Protein AF-A0ABB0MV01-F1 (afdb_monomer_lite)

Structure (mmCIF, N/CA/C/O backbone):
data_AF-A0ABB0MV01-F1
#
_entry.id   AF-A0ABB0MV01-F1
#
loop_
_atom_site.group_PDB
_atom_site.id
_atom_site.type_symbol
_atom_site.label_atom_id
_atom_site.label_alt_id
_atom_site.label_comp_id
_atom_site.label_asym_id
_atom_site.label_entity_id
_atom_site.label_seq_id
_atom_site.pdbx_PDB_ins_code
_atom_site.Cartn_x
_atom_site.Cartn_y
_atom_site.Cartn_z
_atom_site.occupancy
_atom_site.B_iso_or_equiv
_atom_site.auth_seq_id
_atom_site.auth_comp_id
_atom_site.auth_asym_id
_atom_site.auth_atom_id
_atom_site.pdbx_PDB_model_num
ATOM 1 N N . MET A 1 1 ? 27.207 31.391 1.848 1.00 60.84 1 MET A N 1
ATOM 2 C CA . MET A 1 1 ? 26.113 31.368 2.843 1.00 60.84 1 MET A CA 1
ATOM 3 C C . MET A 1 1 ? 24.717 31.438 2.209 1.00 60.84 1 MET A C 1
ATOM 5 O O . MET A 1 1 ? 23.813 30.890 2.808 1.00 60.84 1 MET A O 1
ATOM 9 N N . ALA A 1 2 ? 24.518 32.015 1.009 1.00 56.34 2 ALA A N 1
ATOM 10 C CA . ALA A 1 2 ? 23.204 32.018 0.329 1.00 56.34 2 ALA A CA 1
ATOM 11 C C . ALA A 1 2 ? 22.947 30.816 -0.614 1.00 56.34 2 ALA A C 1
ATOM 13 O O . ALA A 1 2 ? 21.801 30.516 -0.918 1.00 56.34 2 ALA A O 1
ATOM 14 N N . ALA A 1 3 ? 23.994 30.108 -1.057 1.00 55.69 3 ALA A N 1
ATOM 15 C CA . ALA A 1 3 ? 23.850 28.954 -1.955 1.00 55.69 3 ALA A CA 1
ATOM 16 C C . ALA A 1 3 ? 23.444 27.652 -1.236 1.00 55.69 3 ALA A C 1
ATOM 18 O O . ALA A 1 3 ? 22.896 26.767 -1.875 1.00 55.69 3 ALA A O 1
ATOM 19 N N . GLN A 1 4 ? 23.685 27.543 0.079 1.00 59.16 4 GLN A N 1
ATOM 20 C CA . GLN A 1 4 ? 23.312 26.361 0.869 1.00 59.16 4 GLN A CA 1
ATOM 21 C C . GLN A 1 4 ? 21.801 26.253 1.148 1.00 59.16 4 GLN A C 1
ATOM 23 O O . GLN A 1 4 ? 21.327 25.158 1.415 1.00 59.16 4 GLN A O 1
ATOM 28 N N . LEU A 1 5 ? 21.046 27.358 1.095 1.00 56.62 5 LEU A N 1
ATOM 29 C CA . LEU A 1 5 ? 19.622 27.381 1.474 1.00 56.62 5 LEU A CA 1
ATOM 30 C C . LEU A 1 5 ? 18.698 26.961 0.313 1.00 56.62 5 LEU A C 1
ATOM 32 O O . LEU A 1 5 ? 17.591 26.500 0.537 1.00 56.62 5 LEU A O 1
ATOM 36 N N . LEU A 1 6 ? 19.168 27.071 -0.935 1.00 54.84 6 LEU A N 1
ATOM 37 C CA . LEU A 1 6 ? 18.398 26.700 -2.133 1.00 54.84 6 LEU A CA 1
ATOM 38 C C . LEU A 1 6 ? 18.543 25.222 -2.527 1.00 54.84 6 LEU A C 1
ATOM 40 O O . LEU A 1 6 ? 17.821 24.752 -3.400 1.00 54.84 6 LEU A O 1
ATOM 44 N N . THR A 1 7 ? 19.487 24.501 -1.921 1.00 49.84 7 THR A N 1
ATOM 45 C CA . THR A 1 7 ? 19.714 23.073 -2.185 1.00 49.84 7 THR A CA 1
ATOM 46 C C . THR A 1 7 ? 18.947 22.150 -1.245 1.00 49.84 7 THR A C 1
ATOM 48 O O . THR A 1 7 ? 18.785 20.986 -1.588 1.00 49.84 7 THR A O 1
ATOM 51 N N . ASP A 1 8 ? 18.464 22.657 -0.107 1.00 55.06 8 ASP A N 1
ATOM 52 C CA . ASP A 1 8 ? 17.693 21.867 0.866 1.00 55.06 8 ASP A CA 1
ATOM 53 C C . ASP A 1 8 ? 16.260 21.603 0.362 1.00 55.06 8 ASP A C 1
ATOM 55 O O . ASP A 1 8 ? 15.756 20.493 0.456 1.00 55.06 8 ASP A O 1
ATOM 59 N N . GLU A 1 9 ? 15.652 22.586 -0.312 1.00 59.88 9 GLU A N 1
ATOM 60 C CA . GLU A 1 9 ? 14.263 22.521 -0.802 1.00 59.88 9 GLU A CA 1
ATOM 61 C C . GLU A 1 9 ? 14.105 21.842 -2.181 1.00 59.88 9 GLU A C 1
ATOM 63 O O . GLU A 1 9 ? 12.988 21.616 -2.641 1.00 59.88 9 GLU A O 1
ATOM 68 N N . ALA A 1 10 ? 15.200 21.564 -2.901 1.00 63.50 10 ALA A N 1
ATOM 69 C CA . ALA A 1 10 ? 15.132 21.192 -4.322 1.00 63.50 10 ALA A CA 1
ATOM 70 C C . ALA A 1 10 ? 15.345 19.697 -4.620 1.00 63.50 10 ALA A C 1
ATOM 72 O O . ALA A 1 10 ? 15.075 19.269 -5.743 1.00 63.50 10 ALA A O 1
ATOM 73 N N . LEU A 1 11 ? 15.840 18.899 -3.669 1.00 61.78 11 LEU A N 1
ATOM 74 C CA . LEU A 1 11 ? 16.159 17.480 -3.884 1.00 61.78 11 LEU A CA 1
ATOM 75 C C . LEU A 1 11 ? 15.887 16.633 -2.633 1.00 61.78 11 LEU A C 1
ATOM 77 O O . LEU A 1 11 ? 16.710 15.798 -2.254 1.00 61.78 11 LEU A O 1
ATOM 81 N N . GLU A 1 12 ? 14.734 16.816 -1.993 1.00 74.06 12 GLU A N 1
ATOM 82 C CA . GLU A 1 12 ? 14.289 15.831 -1.010 1.00 74.06 12 GLU A CA 1
ATOM 83 C C . GLU A 1 12 ? 13.885 14.553 -1.765 1.00 74.06 12 GLU A C 1
ATOM 85 O O . GLU A 1 12 ? 12.901 14.509 -2.509 1.00 74.06 12 GLU A O 1
ATOM 90 N N . SER A 1 13 ? 14.727 13.521 -1.679 1.00 72.44 13 SER A N 1
ATOM 91 C CA . SER A 1 13 ? 14.479 12.246 -2.343 1.00 72.44 13 SER A CA 1
ATOM 92 C C . SER A 1 13 ? 13.339 11.523 -1.638 1.00 72.44 13 SER A C 1
ATOM 94 O O . SER A 1 13 ? 13.529 11.001 -0.542 1.00 72.44 13 SER A O 1
ATOM 96 N N . VAL A 1 14 ? 12.178 11.458 -2.283 1.00 73.50 14 VAL A N 1
ATOM 97 C CA . VAL A 1 14 ? 11.047 10.659 -1.805 1.00 73.50 14 VAL A CA 1
ATOM 98 C C . VAL A 1 14 ? 11.426 9.182 -1.874 1.00 73.50 14 VAL A C 1
ATOM 100 O O . VAL A 1 14 ? 11.692 8.640 -2.951 1.00 73.50 14 VAL A O 1
ATOM 103 N N . THR A 1 15 ? 11.476 8.523 -0.723 1.00 79.44 15 THR A N 1
ATOM 104 C CA . THR A 1 15 ? 11.718 7.085 -0.633 1.00 79.44 15 THR A CA 1
ATOM 105 C C . THR A 1 15 ? 10.399 6.323 -0.697 1.00 79.44 15 THR A C 1
ATOM 107 O O . THR A 1 15 ? 9.326 6.862 -0.438 1.00 79.44 15 THR A O 1
ATOM 110 N N . PHE A 1 16 ? 10.459 5.026 -1.009 1.00 72.56 16 PHE A N 1
ATOM 111 C CA . PHE A 1 16 ? 9.260 4.181 -1.019 1.00 72.56 16 PHE A CA 1
ATOM 112 C C . PHE A 1 16 ? 8.531 4.187 0.333 1.00 72.56 16 PHE A C 1
ATOM 114 O O . PHE A 1 16 ? 7.308 4.125 0.378 1.00 72.56 16 PHE A O 1
ATOM 121 N N . ARG A 1 17 ? 9.285 4.333 1.430 1.00 76.31 17 ARG A N 1
ATOM 122 C CA . ARG A 1 17 ? 8.734 4.400 2.782 1.00 76.31 17 ARG A CA 1
ATOM 123 C C . ARG A 1 17 ? 7.880 5.650 3.009 1.00 76.31 17 ARG A C 1
ATOM 125 O O . ARG A 1 17 ? 6.934 5.583 3.783 1.00 76.31 17 ARG A O 1
ATOM 132 N N . ASP A 1 18 ? 8.176 6.743 2.311 1.00 80.50 18 ASP A N 1
ATOM 133 C CA . ASP A 1 18 ? 7.445 8.009 2.440 1.00 80.50 18 ASP A CA 1
ATOM 134 C C . ASP A 1 18 ? 6.088 7.978 1.716 1.00 80.50 18 ASP A C 1
ATOM 136 O O . ASP A 1 18 ? 5.232 8.824 1.963 1.00 80.50 18 ASP A O 1
ATOM 140 N N . VAL A 1 19 ? 5.873 6.994 0.834 1.00 78.25 19 VAL A N 1
ATOM 141 C CA . VAL A 1 19 ? 4.627 6.826 0.066 1.00 78.25 19 VAL A CA 1
ATOM 142 C C . VAL A 1 19 ? 3.827 5.580 0.455 1.00 78.25 19 VAL A C 1
ATOM 144 O O . VAL A 1 19 ? 2.673 5.445 0.049 1.00 78.25 19 VAL A O 1
ATOM 147 N N . THR A 1 20 ? 4.399 4.662 1.238 1.00 80.38 20 THR A N 1
ATOM 148 C CA . THR A 1 20 ? 3.684 3.484 1.746 1.00 80.38 20 THR A CA 1
ATOM 149 C C . THR A 1 20 ? 2.892 3.783 3.006 1.00 80.38 20 THR A C 1
ATOM 151 O O . THR A 1 20 ? 3.389 4.411 3.936 1.00 80.38 20 THR A O 1
ATOM 154 N N . VAL A 1 21 ? 1.677 3.240 3.064 1.00 82.50 21 VAL A N 1
ATOM 155 C CA . VAL A 1 21 ? 0.862 3.215 4.279 1.00 82.50 21 VAL A CA 1
ATOM 156 C C . VAL A 1 21 ? 0.927 1.811 4.865 1.00 82.50 21 VAL A C 1
ATOM 158 O O . VAL A 1 21 ? 0.442 0.863 4.248 1.00 82.50 21 VAL A O 1
ATOM 161 N N . ASP A 1 22 ? 1.517 1.686 6.049 1.00 86.00 22 ASP A N 1
ATOM 162 C CA . ASP A 1 22 ? 1.587 0.431 6.792 1.00 86.00 22 ASP A CA 1
ATOM 163 C C . ASP A 1 22 ? 0.517 0.416 7.886 1.00 86.00 22 ASP A C 1
ATOM 165 O O . ASP A 1 22 ? 0.390 1.368 8.653 1.00 86.00 22 ASP A O 1
ATOM 169 N N . PHE A 1 23 ? -0.241 -0.678 7.968 1.00 89.56 23 PHE A N 1
ATOM 170 C CA . PHE A 1 23 ? -1.238 -0.890 9.015 1.00 89.56 23 PHE A CA 1
ATOM 171 C C . PHE A 1 23 ? -0.794 -2.019 9.940 1.00 89.56 23 PHE A C 1
ATOM 173 O O . PHE A 1 23 ? -0.393 -3.093 9.482 1.00 89.56 23 PHE A O 1
ATOM 180 N N . THR A 1 24 ? -0.926 -1.814 11.248 1.00 93.00 24 THR A N 1
ATOM 181 C CA . THR A 1 24 ? -0.891 -2.913 12.219 1.00 93.00 24 THR A CA 1
ATOM 182 C C . THR A 1 24 ? -2.116 -3.814 12.056 1.00 93.00 24 THR A C 1
ATOM 184 O O . THR A 1 24 ? -3.098 -3.466 11.393 1.00 93.00 24 THR A O 1
ATOM 187 N N . GLN A 1 25 ? -2.087 -5.004 12.657 1.00 91.25 25 GLN A N 1
ATOM 188 C CA . GLN A 1 25 ? -3.199 -5.943 12.534 1.00 91.25 25 GLN A CA 1
ATOM 189 C C . GLN A 1 25 ? -4.480 -5.399 13.180 1.00 91.25 25 GLN A C 1
ATOM 191 O O . GLN A 1 25 ? -5.568 -5.604 12.644 1.00 91.25 25 GLN A O 1
ATOM 196 N N . GLU A 1 26 ? -4.354 -4.681 14.292 1.00 95.44 26 GLU A N 1
ATOM 197 C CA . GLU A 1 26 ? -5.450 -4.023 14.997 1.00 95.44 26 GLU A CA 1
ATOM 198 C C . GLU A 1 26 ? -6.054 -2.892 14.155 1.00 95.44 26 GLU A C 1
ATOM 200 O O . GLU A 1 26 ? -7.272 -2.854 13.973 1.00 95.44 26 GLU A O 1
ATOM 205 N N . GLU A 1 27 ? -5.219 -2.026 13.572 1.00 94.44 27 GLU A N 1
ATOM 206 C CA . GLU A 1 27 ? -5.662 -0.953 12.669 1.00 94.44 27 GLU A CA 1
ATOM 207 C C . GLU A 1 27 ? -6.343 -1.526 11.428 1.00 94.44 27 GLU A C 1
ATOM 209 O O . GLU A 1 27 ? -7.423 -1.077 11.044 1.00 94.44 27 GLU A O 1
ATOM 214 N N . TRP A 1 28 ? -5.782 -2.595 10.856 1.00 93.12 28 TRP A N 1
ATOM 215 C CA . TRP A 1 28 ? -6.370 -3.293 9.721 1.00 93.12 28 TRP A CA 1
ATOM 216 C C . TRP A 1 28 ? -7.781 -3.807 10.023 1.00 93.12 28 TRP A C 1
ATOM 218 O O . TRP A 1 28 ? -8.655 -3.753 9.159 1.00 93.12 28 TRP A O 1
ATOM 228 N N . GLN A 1 29 ? -8.058 -4.294 11.238 1.00 94.00 29 GLN A N 1
ATOM 229 C CA . GLN A 1 29 ? -9.415 -4.726 11.594 1.00 94.00 29 GLN A CA 1
ATOM 230 C C . GLN A 1 29 ? -10.410 -3.564 11.615 1.00 94.00 29 GLN A C 1
ATOM 232 O O . GLN A 1 29 ? -11.564 -3.770 11.238 1.00 94.00 29 GLN A O 1
ATOM 237 N N . GLN A 1 30 ? -9.966 -2.368 11.998 1.00 95.44 30 GLN A N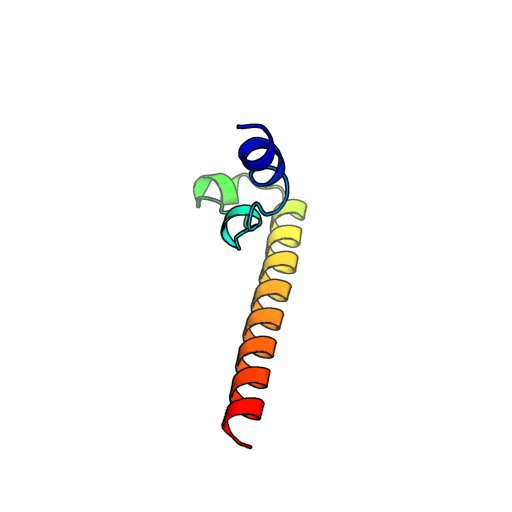 1
ATOM 238 C CA . GLN A 1 30 ? -10.811 -1.178 12.098 1.00 95.44 30 GLN A CA 1
ATOM 239 C C . GLN A 1 30 ? -11.047 -0.458 10.765 1.00 95.44 30 GLN A C 1
ATOM 241 O O . GLN A 1 30 ? -11.959 0.363 10.690 1.00 95.44 30 GLN A O 1
ATOM 246 N N . LEU A 1 31 ? -10.282 -0.777 9.716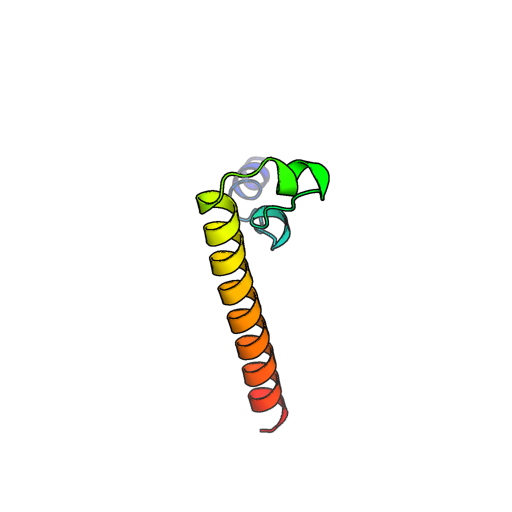 1.00 94.06 31 LEU A N 1
ATOM 247 C CA . LEU A 1 31 ? -10.477 -0.185 8.393 1.00 94.06 31 LEU A CA 1
ATOM 248 C C . LEU A 1 31 ? -11.843 -0.532 7.796 1.00 94.06 31 LEU A C 1
ATOM 250 O O . LEU A 1 31 ? -12.302 -1.684 7.836 1.00 94.06 31 LEU A O 1
ATOM 254 N N . GLU A 1 32 ? -12.436 0.464 7.143 1.00 96.19 32 GLU A N 1
ATOM 255 C CA . GLU A 1 32 ? -13.636 0.272 6.342 1.00 96.19 32 GLU A CA 1
ATOM 256 C C . GLU A 1 32 ? -13.343 -0.636 5.135 1.00 96.19 32 GLU A C 1
ATOM 258 O O . GLU A 1 32 ? -12.219 -0.645 4.620 1.00 96.19 32 GLU A O 1
ATOM 263 N N . PRO A 1 33 ? -14.340 -1.384 4.627 1.00 95.38 33 PRO A N 1
ATOM 264 C CA . PRO A 1 33 ? -14.159 -2.243 3.458 1.00 95.38 33 PRO A CA 1
ATOM 265 C C . PRO A 1 33 ? -13.516 -1.518 2.265 1.00 95.38 33 P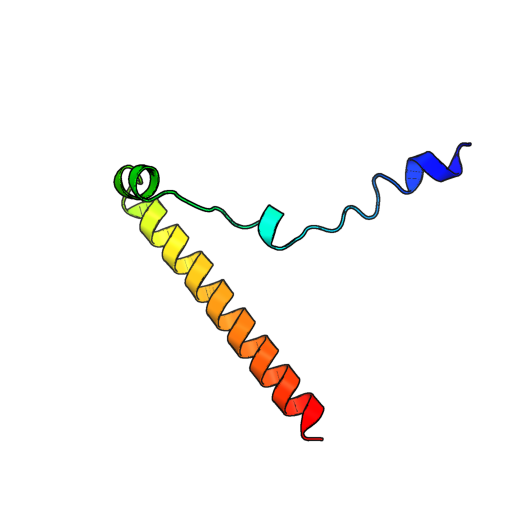RO A C 1
ATOM 267 O O . PRO A 1 33 ? -12.551 -2.020 1.699 1.00 95.38 33 PRO A O 1
ATOM 270 N N . ALA A 1 34 ? -13.952 -0.289 1.972 1.00 94.38 34 ALA A N 1
ATOM 271 C CA . ALA A 1 34 ? -13.408 0.513 0.876 1.00 94.38 34 ALA A CA 1
ATOM 272 C C . ALA A 1 34 ? -11.914 0.856 1.048 1.00 94.38 34 ALA A C 1
ATOM 274 O O . ALA A 1 34 ? -11.178 0.930 0.067 1.00 94.38 34 ALA A O 1
ATOM 275 N N . GLN A 1 35 ? -11.442 1.034 2.286 1.00 93.19 35 GLN A N 1
ATOM 276 C CA . GLN A 1 35 ? -10.026 1.297 2.565 1.00 93.19 35 GLN A CA 1
ATOM 277 C C . GLN A 1 35 ? -9.176 0.034 2.395 1.00 93.19 35 GLN A C 1
ATOM 279 O O . GLN A 1 35 ? -8.056 0.105 1.892 1.00 93.19 35 GLN A O 1
ATOM 284 N N . LYS A 1 36 ? -9.716 -1.135 2.766 1.00 93.56 36 LYS A N 1
ATOM 285 C CA . LYS A 1 36 ? -9.063 -2.433 2.534 1.00 93.56 36 LYS A CA 1
ATOM 286 C C . LYS A 1 36 ? -8.946 -2.742 1.047 1.00 93.56 36 LYS A C 1
ATOM 288 O O . LYS A 1 36 ? -7.919 -3.272 0.625 1.00 93.56 36 LYS A O 1
ATOM 293 N N . ASP A 1 37 ? -9.976 -2.411 0.277 1.00 94.25 37 ASP A N 1
ATOM 294 C CA . ASP A 1 37 ? -9.979 -2.573 -1.176 1.00 94.25 37 ASP A CA 1
ATOM 295 C C . ASP A 1 37 ? -8.933 -1.658 -1.820 1.00 94.25 37 ASP A C 1
ATOM 297 O O . ASP A 1 37 ? -8.062 -2.141 -2.541 1.00 94.25 37 ASP A O 1
ATOM 301 N N . LEU A 1 38 ? -8.907 -0.376 -1.441 1.00 91.69 38 LEU A N 1
ATOM 302 C CA . LEU A 1 38 ? -7.893 0.567 -1.916 1.00 91.69 38 LEU A CA 1
ATOM 303 C C . LEU A 1 38 ? -6.465 0.108 -1.581 1.00 91.69 38 LEU A C 1
ATOM 305 O O . LEU A 1 38 ? -5.581 0.168 -2.433 1.00 91.69 38 LEU A O 1
ATOM 309 N N . TYR A 1 39 ? -6.228 -0.390 -0.363 1.00 90.50 39 TYR A N 1
ATOM 310 C CA . TYR A 1 39 ? -4.920 -0.927 0.019 1.00 90.50 39 TYR A CA 1
ATOM 311 C C . TYR A 1 39 ? -4.505 -2.109 -0.865 1.00 90.50 39 TYR A C 1
ATOM 313 O O . TYR A 1 39 ? -3.355 -2.188 -1.297 1.00 90.50 39 TYR A O 1
ATOM 321 N N . ARG A 1 40 ? -5.436 -3.026 -1.160 1.00 89.38 40 ARG A N 1
ATOM 322 C CA . ARG A 1 40 ? -5.171 -4.162 -2.055 1.00 89.38 40 ARG A CA 1
ATOM 323 C C . ARG A 1 40 ? -4.823 -3.693 -3.462 1.00 89.38 40 ARG A C 1
ATOM 325 O O . ARG A 1 40 ? -3.873 -4.227 -4.028 1.00 89.38 40 ARG A O 1
ATOM 332 N N . ASP A 1 41 ? -5.541 -2.712 -3.997 1.00 90.25 41 ASP A N 1
ATOM 333 C CA . ASP A 1 41 ? -5.300 -2.180 -5.341 1.00 90.25 41 ASP A CA 1
ATOM 334 C C . ASP A 1 41 ? -3.918 -1.526 -5.446 1.00 90.25 41 ASP A C 1
ATOM 336 O O . ASP A 1 41 ? -3.126 -1.882 -6.323 1.00 90.25 41 ASP A O 1
ATOM 340 N N . VAL A 1 42 ? -3.577 -0.657 -4.489 1.00 86.94 42 VAL A N 1
ATOM 341 C CA . VAL A 1 42 ? -2.266 0.008 -4.431 1.00 86.94 42 VAL A CA 1
ATOM 342 C C . VAL A 1 42 ? -1.135 -1.012 -4.264 1.00 86.94 42 VAL A C 1
ATOM 344 O O . VAL A 1 42 ? -0.119 -0.943 -4.958 1.00 86.94 42 VAL A O 1
ATOM 347 N N . MET A 1 43 ? -1.305 -2.013 -3.393 1.00 85.69 43 MET A N 1
ATOM 348 C CA . MET A 1 43 ? -0.292 -3.055 -3.203 1.00 85.69 43 MET A CA 1
ATOM 349 C C . MET A 1 43 ? -0.137 -3.961 -4.426 1.00 85.69 43 MET A C 1
ATOM 351 O O . MET A 1 43 ? 0.984 -4.346 -4.761 1.00 85.69 43 MET A O 1
ATOM 355 N N . LEU A 1 44 ? -1.225 -4.294 -5.122 1.00 83.69 44 LEU A N 1
ATOM 356 C CA . LEU A 1 44 ? -1.167 -5.065 -6.365 1.00 83.69 44 LEU A CA 1
ATOM 357 C C . LEU A 1 44 ? -0.401 -4.320 -7.457 1.00 83.69 44 LEU A C 1
ATOM 359 O O . LEU A 1 44 ? 0.391 -4.938 -8.172 1.00 83.69 44 LEU A O 1
ATOM 363 N N . GLU A 1 45 ? -0.603 -3.011 -7.580 1.00 84.56 45 GLU A N 1
ATOM 364 C CA . GLU A 1 45 ? 0.142 -2.181 -8.524 1.00 84.56 45 GLU A CA 1
ATOM 365 C C . GLU A 1 45 ? 1.631 -2.114 -8.161 1.00 84.56 45 GLU A C 1
ATOM 367 O O . GLU A 1 45 ? 2.483 -2.318 -9.027 1.00 84.56 45 GLU A O 1
ATOM 372 N N . ASN A 1 46 ? 1.962 -1.997 -6.871 1.00 81.81 46 ASN A N 1
ATOM 373 C CA . ASN A 1 46 ? 3.343 -2.094 -6.391 1.00 81.81 46 ASN A CA 1
ATOM 374 C C . ASN A 1 46 ? 3.996 -3.441 -6.745 1.00 81.81 46 ASN A C 1
ATOM 376 O O . ASN A 1 46 ? 5.110 -3.463 -7.270 1.00 81.81 46 ASN A O 1
ATOM 380 N N . TYR A 1 47 ? 3.309 -4.569 -6.537 1.00 80.50 47 TYR A N 1
ATOM 381 C CA . TYR A 1 47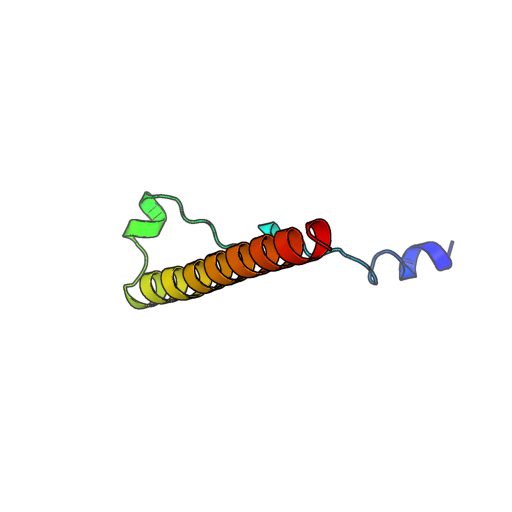 ? 3.829 -5.885 -6.931 1.00 80.50 47 TYR A CA 1
ATOM 382 C C . TYR A 1 47 ? 4.040 -6.004 -8.443 1.00 80.50 47 TYR A C 1
ATOM 384 O O . TYR A 1 47 ? 5.060 -6.540 -8.877 1.00 80.50 47 TYR A O 1
ATOM 392 N N . ARG A 1 48 ? 3.114 -5.490 -9.259 1.00 84.81 48 ARG A N 1
ATOM 393 C CA . ARG A 1 48 ? 3.262 -5.471 -10.725 1.00 84.81 48 ARG A CA 1
ATOM 394 C C . ARG A 1 48 ? 4.459 -4.634 -11.161 1.00 84.81 48 ARG A C 1
ATOM 396 O O . ARG A 1 48 ? 5.197 -5.062 -12.049 1.00 84.81 48 ARG A O 1
ATOM 403 N N . ASN A 1 49 ? 4.679 -3.490 -10.522 1.00 82.31 49 ASN A N 1
ATOM 404 C CA . ASN A 1 49 ? 5.833 -2.638 -10.784 1.00 82.31 49 ASN A CA 1
ATOM 405 C C . ASN A 1 49 ? 7.140 -3.343 -10.404 1.00 82.31 49 ASN A C 1
ATOM 407 O O . ASN A 1 49 ? 8.067 -3.355 -11.207 1.00 82.31 49 ASN A O 1
ATOM 411 N N . LEU A 1 50 ? 7.200 -4.017 -9.250 1.00 80.69 50 LEU A N 1
ATOM 412 C CA . LEU A 1 50 ? 8.365 -4.817 -8.848 1.00 80.69 50 LEU A CA 1
ATOM 413 C C . LEU A 1 50 ? 8.666 -5.946 -9.839 1.00 80.69 50 LEU A C 1
ATOM 415 O O . LEU A 1 50 ? 9.813 -6.119 -10.241 1.00 80.69 50 LEU A O 1
ATOM 419 N N . VAL A 1 51 ? 7.644 -6.688 -10.273 1.00 80.81 51 VAL A N 1
ATOM 420 C CA . VAL A 1 51 ? 7.798 -7.743 -11.287 1.00 80.81 51 VAL A CA 1
ATOM 421 C C . VAL A 1 51 ? 8.273 -7.157 -12.616 1.00 80.81 51 VAL A C 1
ATOM 423 O O . VAL A 1 51 ? 9.128 -7.747 -13.270 1.00 80.81 51 VAL A O 1
ATOM 426 N N . SER A 1 52 ? 7.761 -5.989 -13.002 1.00 79.12 52 SER A N 1
ATOM 427 C CA . SER A 1 52 ? 8.169 -5.303 -14.231 1.00 79.12 52 SER A CA 1
ATOM 428 C C . SER A 1 52 ? 9.622 -4.835 -14.166 1.00 79.12 52 SER A C 1
ATOM 430 O O . SER A 1 52 ? 10.358 -5.053 -15.122 1.00 79.12 52 SER A O 1
ATOM 432 N N . LEU A 1 53 ? 10.061 -4.259 -13.041 1.00 78.88 53 LEU A N 1
ATOM 433 C CA . LEU A 1 53 ? 11.456 -3.871 -12.811 1.00 78.88 53 LEU A CA 1
ATOM 434 C C . LEU A 1 53 ? 12.384 -5.089 -12.832 1.00 78.88 53 LEU A C 1
ATOM 436 O O . LEU A 1 53 ? 13.390 -5.066 -13.534 1.00 78.88 53 LEU A O 1
ATOM 440 N N . ALA A 1 54 ? 12.005 -6.172 -12.146 1.00 75.69 54 ALA A N 1
ATOM 441 C CA . ALA A 1 54 ? 12.766 -7.419 -12.144 1.00 75.69 54 ALA A CA 1
ATOM 442 C C . ALA A 1 54 ? 12.865 -8.034 -13.550 1.00 75.69 54 ALA A C 1
ATOM 444 O O . ALA A 1 54 ? 13.923 -8.503 -13.958 1.00 75.69 54 ALA A O 1
ATOM 445 N N . PHE A 1 55 ? 11.781 -8.008 -14.328 1.00 74.56 55 PHE A N 1
ATOM 446 C CA . PHE A 1 55 ? 11.788 -8.490 -15.708 1.00 74.56 55 PHE A CA 1
ATOM 447 C C . PHE A 1 55 ? 12.655 -7.616 -16.626 1.00 74.56 55 PHE A C 1
ATOM 449 O O . PHE A 1 55 ? 13.387 -8.138 -17.467 1.00 74.56 55 PHE A O 1
ATOM 456 N N . LEU A 1 56 ? 12.610 -6.293 -16.450 1.00 71.56 56 LEU A N 1
ATOM 457 C CA . LEU A 1 56 ? 13.426 -5.346 -17.207 1.00 71.56 56 LEU A CA 1
ATOM 458 C C . LEU A 1 56 ? 14.920 -5.511 -16.881 1.00 71.56 56 LEU A C 1
ATOM 460 O O . LEU A 1 56 ? 15.748 -5.496 -17.787 1.00 71.56 56 LEU A O 1
ATOM 4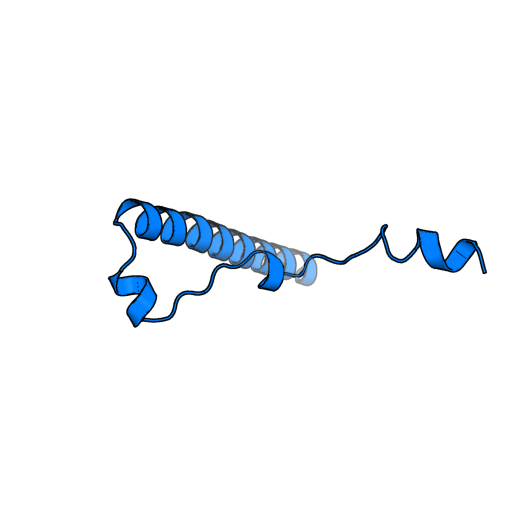64 N N . GLU A 1 57 ? 15.261 -5.755 -15.614 1.00 70.69 57 GLU A N 1
ATOM 465 C CA . GLU A 1 57 ? 16.624 -6.061 -15.167 1.00 70.69 57 GLU A CA 1
ATOM 466 C C . GLU A 1 57 ? 17.148 -7.381 -15.760 1.00 70.69 57 GLU A C 1
ATOM 468 O O . GLU A 1 57 ? 18.274 -7.438 -16.260 1.00 70.69 57 GLU A O 1
ATOM 473 N N . VAL A 1 58 ? 16.319 -8.429 -15.805 1.00 69.44 58 VAL A N 1
ATOM 474 C CA . VAL A 1 58 ? 16.670 -9.709 -16.451 1.00 69.44 58 VAL A CA 1
ATOM 475 C C . VAL A 1 58 ? 16.895 -9.536 -17.957 1.00 69.44 58 VAL A C 1
ATOM 477 O O . VAL A 1 58 ? 17.844 -10.089 -18.504 1.00 69.44 58 VAL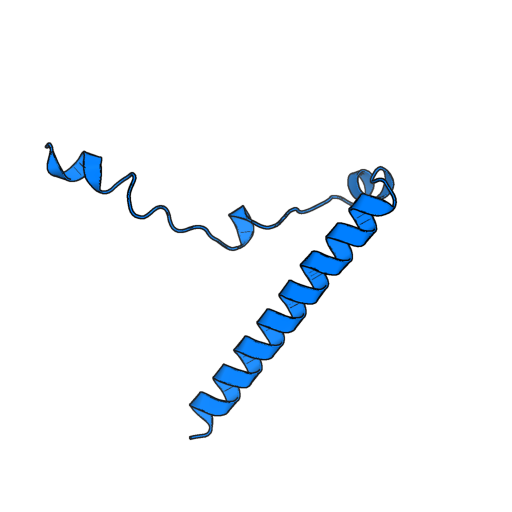 A O 1
ATOM 480 N N . LEU A 1 59 ? 16.078 -8.735 -18.646 1.00 66.81 59 LEU A N 1
ATOM 481 C CA . LEU A 1 59 ? 16.282 -8.461 -20.074 1.00 66.81 59 LEU A CA 1
ATOM 482 C C . LEU A 1 59 ? 17.557 -7.653 -20.355 1.00 66.81 59 LEU A C 1
ATOM 484 O O . LEU A 1 59 ? 18.225 -7.916 -21.352 1.00 66.81 59 LEU A O 1
ATOM 488 N N . LEU A 1 60 ? 17.903 -6.693 -19.493 1.00 65.81 60 LEU A N 1
ATOM 489 C CA . LEU A 1 60 ? 19.108 -5.868 -19.640 1.00 65.81 60 LEU A CA 1
ATOM 490 C C . LEU A 1 60 ? 20.401 -6.631 -19.327 1.00 65.81 60 LEU A C 1
ATOM 492 O O . LEU A 1 60 ? 21.438 -6.320 -19.900 1.00 65.81 60 LEU A O 1
ATOM 496 N N . THR A 1 61 ? 20.351 -7.617 -18.431 1.00 65.44 61 THR A N 1
ATOM 497 C CA . THR A 1 61 ? 21.514 -8.446 -18.059 1.00 65.44 61 THR A CA 1
ATOM 498 C C . THR A 1 61 ? 21.727 -9.649 -18.980 1.00 65.44 61 THR A C 1
ATOM 500 O O . THR A 1 61 ? 22.803 -10.246 -18.967 1.00 65.44 61 THR A O 1
ATOM 503 N N . CYS A 1 62 ? 20.727 -10.005 -19.791 1.00 59.97 62 CYS A N 1
ATOM 504 C CA . CYS A 1 62 ? 20.800 -11.078 -20.786 1.00 59.97 62 CYS A CA 1
ATOM 505 C C . CYS A 1 62 ? 21.081 -10.599 -22.229 1.00 59.97 62 CYS A C 1
ATOM 507 O O . CYS A 1 62 ? 20.959 -11.412 -23.149 1.00 59.97 62 CYS A O 1
ATOM 509 N N . ASN A 1 63 ? 21.444 -9.327 -22.444 1.00 52.03 63 ASN A N 1
ATOM 510 C CA . ASN A 1 63 ? 21.943 -8.797 -23.726 1.00 52.03 63 ASN A CA 1
ATOM 511 C C . ASN A 1 63 ? 23.460 -8.588 -23.666 1.00 52.03 63 ASN A C 1
ATOM 513 O O . ASN A 1 63 ? 24.143 -9.022 -24.620 1.00 52.03 63 ASN A O 1
#

Organism: Homo sapiens (NCBI:txid9606)

pLDDT: mean 78.1, std 13.38, range [49.84, 96.19]

Sequence (63 aa):
MAAQLLTDEALESVTFRDVTVDFTQEEWQQLEPAQKDLYRDVMLENYRNLVSLAFLEVLLTCN

Radius of gyration: 18.6 Å; chains: 1; bounding box: 40×43×39 Å

Secondary structure (DSSP, 8-state):
--SSSTTTSS-----HHHH-----HHHHHHS-HHHHHHHHHHHHHHHHHHHHHHHHHHHHHT-

InterPro domains:
  IPR001909 Krueppel-associated box [PF01352] (13-53)
  IPR001909 Krueppel-associated box [PS50805] (14-63)
  IPR001909 Krueppel-associated box [SM00349] (14-63)
  IPR001909 Krueppel-associated box [cd07765] (14-53)
  IPR036051 Krueppel-associated box domain superfamily [SSF109640] (12-55)
  IPR050169 Krueppel C2H2-type zinc-finger [PTHR23232] (12-53)

Foldseek 3Di:
DVVVVVVVPPDPDDDPVNVDDDDDPVRVVVDDPVVVVVNVVVVVVVVVVVVVVVVVVVVVVVD